Protein AF-A0A9W5TB67-F1 (afdb_monomer_lite)

InterPro domains:
  IPR005631 Flavinator of succinate dehydrogenase [PF03937] (16-87)
  IPR036714 Flavinator of succinate dehydrogenase superfamily [G3DSA:1.10.150.250] (10-95)
  IPR036714 Flavinator of succinate dehydrogenase superfamily [SSF109910] (11-83)

Foldseek 3Di:
DDDPPPVVVVVVVLVVVLLVLLCPLVDPLSNLLVVLLCVVCDPVCDPLLSVLSVQLSVDRSVLSCCCAVVVDDDDPSCPVRPNSVVSSVCSVVVSSVDD

Secondary structure (DSSP, 8-state):
---SHHHHHHHHHHHHHHHHHHT-SS-HHHHHHHHHHHHHHTT---HHHHHHHHHHHTS-HHHHHHHHTS--PPPGGGTT-HHHHHHHHHHHTTGGG--

Radius of gyration: 14.16 Å; chains: 1; bounding box: 32×28×47 Å

Sequence (99 aa):
MFSGGIKDDTLHSSQRRLIMRVKNTGMKELDVLFAGFMASIGEHMDARMLGQFHTMLDLDTPTLYRTFIVQQQLPEQLLDNLVAAKVLEYARSGSLAGV

Structure (mmCIF, N/CA/C/O backbone):
data_AF-A0A9W5TB67-F1
#
_entry.id   AF-A0A9W5TB67-F1
#
loop_
_atom_site.group_PDB
_atom_site.id
_atom_site.type_symbol
_atom_site.label_atom_id
_atom_site.label_alt_id
_atom_site.label_comp_id
_atom_site.label_asym_id
_atom_site.label_entity_id
_atom_site.label_seq_id
_atom_site.pdbx_PDB_ins_code
_atom_site.Cartn_x
_atom_site.Cartn_y
_atom_site.Cartn_z
_atom_site.occupancy
_atom_site.B_iso_or_equiv
_atom_site.auth_seq_id
_atom_site.auth_comp_id
_atom_site.auth_asym_id
_atom_site.auth_atom_id
_atom_site.pdbx_PDB_model_num
ATOM 1 N N . MET A 1 1 ? 18.837 -0.340 -34.719 1.00 43.66 1 MET A N 1
ATOM 2 C CA . MET A 1 1 ? 18.987 -0.502 -33.259 1.00 43.66 1 MET A CA 1
ATOM 3 C C . MET A 1 1 ? 18.025 0.449 -32.557 1.00 43.66 1 MET A C 1
ATOM 5 O O . MET A 1 1 ? 18.424 1.557 -32.261 1.00 43.66 1 MET A O 1
ATOM 9 N N . PHE A 1 2 ? 16.764 0.062 -32.342 1.00 51.12 2 PHE A N 1
ATOM 10 C CA . PHE A 1 2 ? 15.827 0.797 -31.477 1.00 51.12 2 PHE A CA 1
ATOM 11 C C . PHE A 1 2 ? 14.784 -0.199 -30.961 1.00 51.12 2 PHE A C 1
ATOM 13 O O . PHE A 1 2 ? 13.824 -0.514 -31.657 1.00 51.12 2 PHE A O 1
ATOM 20 N N . SER A 1 3 ? 14.998 -0.773 -29.777 1.00 44.06 3 SER A N 1
ATOM 21 C CA . SER A 1 3 ? 13.989 -1.642 -29.139 1.00 44.06 3 SER A CA 1
ATOM 22 C C . SER A 1 3 ? 13.924 -1.492 -27.613 1.00 44.06 3 SER A C 1
ATOM 24 O O . SER A 1 3 ? 13.345 -2.343 -26.949 1.00 44.06 3 SER A O 1
ATOM 26 N N . GLY A 1 4 ? 14.481 -0.409 -27.053 1.00 48.25 4 GLY A N 1
ATOM 27 C CA . GLY A 1 4 ? 14.422 -0.121 -25.611 1.00 48.25 4 GLY A CA 1
ATOM 28 C C . GLY A 1 4 ? 13.228 0.738 -25.168 1.00 48.25 4 GLY A C 1
ATOM 29 O O . GLY A 1 4 ? 12.653 0.476 -24.123 1.00 48.25 4 GLY A O 1
ATOM 30 N N . GLY A 1 5 ? 12.791 1.712 -25.978 1.00 45.81 5 GLY A N 1
ATOM 31 C CA . GLY A 1 5 ? 11.906 2.792 -25.498 1.00 45.81 5 GLY A CA 1
ATOM 32 C C . GLY A 1 5 ? 10.477 2.390 -25.107 1.00 45.81 5 GLY A C 1
ATOM 33 O O . GLY A 1 5 ? 9.935 2.911 -24.143 1.00 45.81 5 GLY A O 1
ATOM 34 N N . ILE A 1 6 ? 9.863 1.421 -25.798 1.00 52.72 6 ILE A N 1
ATOM 35 C CA . ILE A 1 6 ? 8.444 1.084 -25.564 1.00 52.72 6 ILE A CA 1
ATOM 36 C C . ILE A 1 6 ? 8.240 0.413 -24.194 1.00 52.72 6 ILE A C 1
ATOM 38 O O . ILE A 1 6 ? 7.228 0.652 -23.539 1.00 52.72 6 ILE A O 1
ATOM 42 N N . LYS A 1 7 ? 9.189 -0.416 -23.735 1.00 54.28 7 LYS A N 1
ATOM 43 C CA . LYS A 1 7 ? 9.068 -1.102 -22.437 1.00 54.28 7 LYS A CA 1
ATOM 44 C C . LYS A 1 7 ? 9.189 -0.120 -21.272 1.00 54.28 7 LYS A C 1
ATOM 46 O O . LYS A 1 7 ? 8.356 -0.168 -20.367 1.00 54.28 7 LYS A O 1
ATOM 51 N N . ASP A 1 8 ? 10.136 0.806 -21.344 1.00 56.03 8 ASP A N 1
ATOM 52 C CA . ASP A 1 8 ? 10.367 1.784 -20.280 1.00 56.03 8 ASP A CA 1
ATOM 53 C C . ASP A 1 8 ? 9.210 2.794 -20.187 1.00 56.03 8 ASP A C 1
ATOM 55 O O . ASP A 1 8 ? 8.685 3.034 -19.097 1.00 56.03 8 ASP A O 1
ATOM 59 N N . ASP A 1 9 ? 8.684 3.269 -21.322 1.00 60.44 9 ASP A N 1
ATOM 60 C CA . ASP A 1 9 ? 7.518 4.166 -21.350 1.00 60.44 9 ASP A CA 1
ATOM 61 C C . ASP A 1 9 ? 6.254 3.513 -20.766 1.00 60.44 9 ASP A C 1
ATOM 63 O O . ASP A 1 9 ? 5.462 4.159 -20.065 1.00 60.44 9 ASP A O 1
ATOM 67 N N . THR A 1 10 ? 6.053 2.211 -21.011 1.00 67.44 10 THR A N 1
ATOM 68 C CA . THR A 1 10 ? 4.914 1.471 -20.442 1.00 67.44 10 THR A CA 1
ATOM 69 C C . THR A 1 10 ? 5.041 1.253 -18.936 1.00 67.44 10 THR A C 1
ATOM 71 O O . THR A 1 10 ? 4.025 1.318 -18.230 1.00 67.44 10 THR A O 1
ATOM 74 N N . LEU A 1 11 ? 6.261 1.053 -18.429 1.00 67.69 11 LEU A N 1
ATOM 75 C CA . LEU A 1 11 ? 6.529 0.906 -17.001 1.00 67.69 11 LEU A CA 1
ATOM 76 C C . LEU A 1 11 ? 6.315 2.235 -16.270 1.00 67.69 11 LEU A C 1
ATOM 78 O O . LEU A 1 11 ? 5.520 2.284 -15.331 1.00 67.69 11 LEU A O 1
ATOM 82 N N . HIS A 1 12 ? 6.905 3.326 -16.764 1.00 69.38 12 HIS A N 1
ATOM 83 C CA . HIS A 1 12 ? 6.721 4.668 -16.203 1.00 69.38 12 HIS A CA 1
ATOM 84 C C . HIS A 1 12 ? 5.253 5.113 -16.224 1.00 69.38 12 HIS A C 1
ATOM 86 O O . HIS A 1 12 ? 4.733 5.649 -15.241 1.00 69.38 12 HIS A O 1
ATOM 92 N N . SER A 1 13 ? 4.535 4.834 -17.314 1.00 75.25 13 SER A N 1
ATOM 93 C CA . SER A 1 13 ? 3.102 5.135 -17.411 1.00 75.25 13 SER A CA 1
ATOM 94 C C . SER A 1 13 ? 2.267 4.335 -16.408 1.00 75.25 13 SER A C 1
ATOM 96 O O . SER A 1 13 ? 1.298 4.853 -15.849 1.00 75.25 13 SER A O 1
ATOM 98 N N . SER A 1 14 ? 2.628 3.074 -16.165 1.00 71.25 14 SER A N 1
ATOM 99 C CA . SER A 1 14 ? 1.926 2.207 -15.213 1.00 71.25 14 SER A CA 1
ATOM 100 C C . SER A 1 14 ? 2.221 2.605 -13.766 1.00 71.25 14 SER A C 1
ATOM 102 O O . SER A 1 14 ? 1.290 2.708 -12.972 1.00 71.25 14 SER A O 1
ATOM 104 N N . GLN A 1 15 ? 3.467 2.969 -13.449 1.00 74.00 15 GLN A N 1
ATOM 105 C CA . GLN A 1 15 ? 3.839 3.561 -12.159 1.00 74.00 15 GLN A CA 1
ATOM 106 C C . GLN A 1 15 ? 3.072 4.864 -11.898 1.00 74.00 15 GLN A C 1
ATOM 108 O O . GLN A 1 15 ? 2.513 5.052 -10.819 1.00 74.00 15 GLN A O 1
ATOM 113 N N . ARG A 1 16 ? 2.956 5.747 -12.899 1.00 75.56 16 ARG A N 1
ATOM 114 C CA . ARG A 1 16 ? 2.186 6.993 -12.768 1.00 75.56 16 ARG A CA 1
ATOM 115 C C . ARG A 1 16 ? 0.702 6.731 -12.496 1.00 75.56 16 ARG A C 1
ATOM 117 O O . ARG A 1 16 ? 0.114 7.402 -11.650 1.00 75.56 16 ARG A O 1
ATOM 124 N N . ARG A 1 17 ? 0.095 5.749 -13.174 1.00 78.56 17 ARG A N 1
ATOM 125 C CA . ARG A 1 17 ? -1.291 5.321 -12.901 1.00 78.56 17 ARG A CA 1
ATOM 126 C C . ARG A 1 17 ? -1.445 4.745 -11.496 1.00 78.56 17 ARG A C 1
ATOM 128 O O . ARG A 1 17 ? -2.426 5.066 -10.830 1.00 78.56 17 ARG A O 1
ATOM 135 N N . LEU A 1 18 ? -0.482 3.943 -11.040 1.00 78.44 18 LEU A N 1
ATOM 136 C CA . LEU A 1 18 ? -0.480 3.408 -9.682 1.00 78.44 18 LEU A CA 1
ATOM 137 C C . LEU A 1 18 ? -0.453 4.539 -8.649 1.00 78.44 18 LEU A C 1
ATOM 139 O O . LEU A 1 18 ? -1.322 4.579 -7.786 1.00 78.44 18 LEU A O 1
ATOM 143 N N . ILE A 1 19 ? 0.471 5.495 -8.785 1.00 77.50 19 ILE A N 1
ATOM 144 C CA . ILE A 1 19 ? 0.585 6.651 -7.880 1.00 77.50 19 ILE A CA 1
ATOM 145 C C . ILE A 1 19 ? -0.740 7.421 -7.804 1.00 77.50 19 ILE A C 1
ATOM 147 O O . ILE A 1 19 ? -1.160 7.829 -6.724 1.00 77.50 19 ILE A O 1
ATOM 151 N N . MET A 1 20 ? -1.424 7.607 -8.937 1.00 75.00 20 MET A N 1
ATOM 152 C CA . MET A 1 20 ? -2.728 8.277 -8.963 1.00 75.00 20 MET A CA 1
ATOM 153 C C . MET A 1 20 ? -3.820 7.474 -8.249 1.00 75.00 20 MET A C 1
ATOM 155 O O . MET A 1 20 ? -4.652 8.068 -7.571 1.00 75.00 20 MET A O 1
ATOM 159 N N . ARG A 1 21 ? -3.831 6.144 -8.381 1.00 77.00 21 ARG A N 1
ATOM 160 C CA . ARG A 1 21 ? -4.829 5.275 -7.736 1.00 77.00 21 ARG A CA 1
ATOM 161 C C . ARG A 1 21 ? -4.602 5.173 -6.227 1.00 77.00 21 ARG A C 1
ATOM 163 O O . ARG A 1 21 ? -5.554 5.224 -5.460 1.00 77.00 21 ARG A O 1
ATOM 170 N N . VAL A 1 22 ? -3.337 5.113 -5.819 1.00 77.75 22 VAL A N 1
ATOM 171 C CA . VAL A 1 22 ? -2.898 5.087 -4.418 1.00 77.75 22 VAL A CA 1
ATOM 172 C C . VAL A 1 22 ? -3.293 6.355 -3.654 1.00 77.75 22 VAL A C 1
ATOM 174 O O . VAL A 1 22 ? -3.574 6.277 -2.469 1.00 77.75 22 VAL A O 1
ATOM 177 N N . LYS A 1 23 ? -3.339 7.512 -4.322 1.00 70.56 23 LYS A N 1
ATOM 178 C CA . LYS A 1 23 ? -3.724 8.797 -3.712 1.00 70.56 23 LYS A CA 1
ATOM 179 C C . LYS A 1 23 ? -5.235 9.058 -3.679 1.00 70.56 23 LYS A C 1
ATOM 181 O O . LYS A 1 23 ? -5.639 10.134 -3.257 1.00 70.56 23 LYS A O 1
ATOM 186 N N . ASN A 1 24 ? -6.044 8.142 -4.212 1.00 76.81 24 ASN A N 1
ATOM 187 C CA . ASN A 1 24 ? -7.480 8.335 -4.410 1.00 76.81 24 ASN A CA 1
ATOM 188 C C . ASN A 1 24 ? -8.276 7.090 -3.989 1.00 76.81 24 ASN A C 1
ATOM 190 O O . ASN A 1 24 ? -9.235 6.707 -4.657 1.00 76.81 24 ASN A O 1
ATOM 194 N N . THR A 1 25 ? -7.890 6.436 -2.890 1.00 80.00 25 THR A N 1
ATOM 195 C CA . THR A 1 25 ? -8.626 5.264 -2.375 1.00 80.00 25 THR A CA 1
ATOM 196 C C . THR A 1 25 ? -9.975 5.643 -1.752 1.00 80.00 25 THR A C 1
ATOM 198 O O . THR A 1 25 ? -10.827 4.780 -1.529 1.00 80.00 25 THR A O 1
ATOM 201 N N . GLY A 1 26 ? -10.171 6.938 -1.476 1.00 83.38 26 GLY A N 1
ATOM 202 C CA . GLY A 1 26 ? -11.336 7.485 -0.782 1.00 83.38 26 GLY A CA 1
ATOM 203 C C . GLY A 1 26 ? -11.202 7.468 0.744 1.00 83.38 26 GLY A C 1
ATOM 204 O O . GLY A 1 26 ? -12.111 7.936 1.425 1.00 83.38 26 GLY A O 1
ATOM 205 N N . MET A 1 27 ? -10.085 6.963 1.284 1.00 88.12 27 MET A N 1
ATOM 206 C CA . MET A 1 27 ? -9.770 6.975 2.715 1.00 88.12 27 MET A CA 1
ATOM 207 C C . MET A 1 27 ? -8.357 7.504 2.953 1.00 88.12 27 MET A C 1
ATOM 209 O O . MET A 1 27 ? -7.370 6.924 2.499 1.00 88.12 27 MET A O 1
ATOM 213 N N . LYS A 1 28 ? -8.259 8.583 3.733 1.00 89.31 28 LYS A N 1
ATOM 214 C CA . LYS A 1 28 ? -7.004 9.310 3.951 1.00 89.31 28 LYS A CA 1
ATOM 215 C C . LYS A 1 28 ? -5.934 8.440 4.611 1.00 89.31 28 LYS A C 1
ATOM 217 O O . LYS A 1 28 ? -4.759 8.565 4.287 1.00 89.31 28 LYS A O 1
ATOM 222 N N . GLU A 1 29 ? -6.328 7.559 5.521 1.00 90.62 29 GLU A N 1
ATOM 223 C CA . GLU A 1 29 ? -5.433 6.645 6.230 1.00 90.62 29 GLU A CA 1
ATOM 224 C C . GLU A 1 29 ? -4.737 5.679 5.264 1.00 90.62 29 GLU A C 1
ATOM 226 O O . GLU A 1 29 ? -3.532 5.452 5.373 1.00 90.62 29 GLU A O 1
ATOM 231 N N . LEU A 1 30 ? -5.479 5.153 4.285 1.00 91.62 30 LEU A N 1
ATOM 232 C CA . LEU A 1 30 ? -4.929 4.290 3.241 1.00 91.62 30 LEU A CA 1
ATOM 233 C C . LEU A 1 30 ? -4.033 5.078 2.288 1.00 91.62 30 LEU A C 1
ATOM 235 O O . LEU A 1 30 ? -2.935 4.621 1.971 1.00 91.62 30 LEU A O 1
ATOM 239 N N . ASP A 1 31 ? -4.466 6.274 1.882 1.00 90.25 31 ASP A N 1
ATOM 240 C CA . ASP A 1 31 ? -3.679 7.136 0.999 1.00 90.25 31 ASP A CA 1
ATOM 241 C C . ASP A 1 31 ? -2.316 7.482 1.634 1.00 90.25 31 ASP A C 1
ATOM 243 O O . ASP A 1 31 ? -1.280 7.397 0.970 1.00 90.25 31 ASP A O 1
ATOM 247 N N . VAL A 1 32 ? -2.293 7.815 2.934 1.00 89.81 32 VAL A N 1
ATOM 248 C CA . VAL A 1 32 ? -1.062 8.094 3.697 1.00 89.81 32 VAL A CA 1
ATOM 249 C C . VAL A 1 32 ? -0.189 6.847 3.813 1.00 89.81 32 VAL A C 1
ATOM 251 O O . VAL A 1 32 ? 1.009 6.923 3.537 1.00 89.81 32 VAL A O 1
ATOM 254 N N . LEU A 1 33 ? -0.770 5.699 4.179 1.00 91.44 33 LEU A N 1
ATOM 255 C CA . LEU A 1 33 ? -0.026 4.448 4.325 1.00 91.44 33 LEU A CA 1
ATOM 256 C C . LEU A 1 33 ? 0.688 4.068 3.027 1.00 91.44 33 LEU A C 1
ATOM 258 O O . LEU A 1 33 ? 1.888 3.795 3.018 1.00 91.44 33 LEU A O 1
ATOM 262 N N . PHE A 1 34 ? -0.058 4.027 1.928 1.00 90.81 34 PHE A N 1
ATOM 263 C CA . PHE A 1 34 ? 0.476 3.597 0.649 1.00 90.81 34 PHE A CA 1
ATOM 264 C C . PHE A 1 34 ? 1.483 4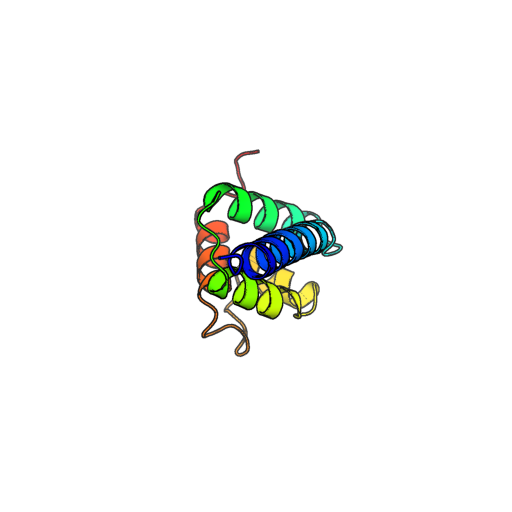.608 0.096 1.00 90.81 34 PHE A C 1
ATOM 266 O O . PHE A 1 34 ? 2.510 4.194 -0.437 1.00 90.81 34 PHE A O 1
ATOM 273 N N . ALA A 1 35 ? 1.253 5.915 0.266 1.00 87.75 35 ALA A N 1
ATOM 274 C CA . ALA A 1 35 ? 2.239 6.929 -0.100 1.00 87.75 35 ALA A CA 1
ATOM 275 C C . ALA A 1 35 ? 3.546 6.775 0.699 1.00 87.75 35 ALA A C 1
ATOM 277 O O . ALA A 1 35 ? 4.624 6.825 0.106 1.00 87.75 35 ALA A O 1
ATOM 278 N N . GLY A 1 36 ? 3.454 6.533 2.011 1.00 89.19 36 GLY A N 1
ATOM 279 C CA . GLY A 1 36 ? 4.609 6.288 2.879 1.00 89.19 36 GLY A CA 1
ATOM 280 C C . GLY A 1 36 ? 5.384 5.032 2.481 1.00 89.19 36 GLY A C 1
ATOM 281 O O . GLY A 1 36 ? 6.603 5.080 2.316 1.00 89.19 36 GLY A O 1
ATOM 282 N N . PHE A 1 37 ? 4.679 3.930 2.218 1.00 90.19 37 PHE A N 1
ATOM 283 C CA . PHE A 1 37 ? 5.301 2.696 1.738 1.00 90.19 37 PHE A CA 1
ATOM 284 C C . PHE A 1 37 ? 5.974 2.872 0.369 1.00 90.19 37 PHE A C 1
ATOM 286 O O . PHE A 1 37 ? 7.093 2.411 0.153 1.00 90.19 37 PHE A O 1
ATOM 293 N N . MET A 1 38 ? 5.324 3.563 -0.573 1.00 86.62 38 MET A N 1
ATOM 294 C CA . MET A 1 38 ? 5.926 3.849 -1.879 1.00 86.62 38 MET A CA 1
ATOM 295 C C . MET A 1 38 ? 7.192 4.702 -1.739 1.00 86.62 38 MET A C 1
ATOM 297 O O . MET A 1 38 ? 8.184 4.442 -2.418 1.00 86.62 38 MET A O 1
ATOM 301 N N . ALA A 1 39 ? 7.191 5.682 -0.832 1.00 85.81 39 ALA A N 1
ATOM 302 C CA . ALA A 1 39 ? 8.379 6.471 -0.530 1.00 85.81 39 ALA A CA 1
ATOM 303 C C . ALA A 1 39 ? 9.496 5.621 0.103 1.00 85.81 39 ALA A C 1
ATOM 305 O O . ALA A 1 39 ? 10.666 5.843 -0.204 1.00 85.81 39 ALA A O 1
ATOM 306 N N . SER A 1 40 ? 9.157 4.620 0.927 1.00 86.06 40 SER A N 1
ATOM 307 C CA . SER A 1 40 ? 10.151 3.765 1.589 1.00 86.06 40 SER A C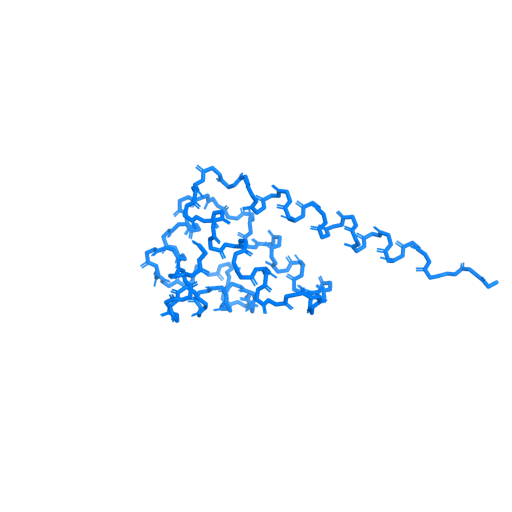A 1
ATOM 308 C C . SER A 1 40 ? 10.832 2.764 0.651 1.00 86.06 40 SER A C 1
ATOM 310 O O . SER A 1 40 ? 11.955 2.351 0.922 1.00 86.06 40 SER A O 1
ATOM 312 N N . ILE A 1 41 ? 10.175 2.353 -0.440 1.00 83.44 41 ILE A N 1
ATOM 313 C CA . ILE A 1 41 ? 10.786 1.482 -1.463 1.00 83.44 41 ILE A CA 1
ATOM 314 C C . ILE A 1 41 ? 11.537 2.279 -2.546 1.00 83.44 41 ILE A C 1
ATOM 316 O O . ILE A 1 41 ? 12.431 1.737 -3.201 1.00 83.44 41 ILE A O 1
ATOM 320 N N . GLY A 1 42 ? 11.226 3.570 -2.707 1.00 72.81 42 GLY A N 1
ATOM 321 C CA . GLY A 1 42 ? 11.893 4.462 -3.656 1.00 72.81 42 GLY A CA 1
ATOM 322 C C . GLY A 1 42 ? 11.823 3.949 -5.099 1.00 72.81 42 GLY A C 1
ATOM 323 O O . GLY A 1 42 ? 10.772 3.517 -5.572 1.00 72.81 42 GLY A O 1
ATOM 324 N N . GLU A 1 43 ? 12.956 3.971 -5.803 1.00 70.00 43 GLU A N 1
ATOM 325 C CA . GLU A 1 43 ? 13.070 3.524 -7.202 1.00 70.00 43 GLU A CA 1
ATOM 326 C C . GLU A 1 43 ? 13.079 1.992 -7.375 1.00 70.00 43 GLU A C 1
ATOM 328 O O . GLU A 1 43 ? 13.027 1.501 -8.499 1.00 70.00 43 GLU A O 1
ATOM 333 N N . HIS A 1 44 ? 13.081 1.208 -6.289 1.00 77.06 44 HIS A N 1
ATOM 334 C CA . HIS A 1 44 ? 13.178 -0.261 -6.343 1.00 77.06 44 HIS A CA 1
ATOM 335 C C . HIS A 1 44 ? 11.874 -0.966 -6.758 1.00 77.06 44 HIS A C 1
ATOM 337 O O . HIS A 1 44 ? 11.735 -2.177 -6.592 1.00 77.06 44 HIS A O 1
ATOM 343 N N . MET A 1 45 ? 10.893 -0.228 -7.274 1.00 78.75 45 MET A N 1
ATOM 344 C CA . MET A 1 45 ? 9.613 -0.781 -7.695 1.00 78.75 45 MET A CA 1
ATOM 345 C C . MET A 1 45 ? 9.707 -1.362 -9.107 1.00 78.75 45 MET A C 1
ATOM 347 O O . MET A 1 45 ? 9.563 -0.653 -10.108 1.00 78.75 45 MET A O 1
ATOM 351 N N . ASP A 1 46 ? 9.918 -2.675 -9.174 1.00 83.50 46 ASP A N 1
ATOM 352 C CA . ASP A 1 46 ? 9.940 -3.421 -10.428 1.00 83.50 46 ASP A CA 1
ATOM 353 C C . ASP A 1 46 ? 8.527 -3.690 -10.996 1.00 83.50 46 ASP A C 1
ATOM 355 O O . ASP A 1 46 ? 7.492 -3.446 -10.365 1.00 83.50 46 ASP A O 1
ATOM 359 N N . ALA A 1 47 ? 8.473 -4.213 -12.225 1.00 82.25 47 ALA A N 1
ATOM 360 C CA . ALA A 1 47 ? 7.217 -4.518 -12.910 1.00 82.25 47 ALA A CA 1
ATOM 361 C C . ALA A 1 47 ? 6.361 -5.576 -12.182 1.00 82.25 47 ALA A C 1
ATOM 363 O O . ALA A 1 47 ? 5.133 -5.565 -12.300 1.00 82.25 47 ALA A O 1
ATOM 364 N N . ARG A 1 48 ? 6.985 -6.483 -11.420 1.00 86.00 48 ARG A N 1
ATOM 365 C CA . ARG A 1 48 ? 6.285 -7.531 -10.670 1.00 86.00 48 ARG A CA 1
ATOM 366 C C . ARG A 1 48 ? 5.608 -6.942 -9.436 1.00 86.00 48 ARG A C 1
ATOM 368 O O . ARG A 1 48 ? 4.431 -7.217 -9.208 1.00 86.00 48 ARG A O 1
ATOM 375 N N . MET A 1 49 ? 6.319 -6.104 -8.685 1.00 86.88 49 MET A N 1
ATOM 376 C CA . MET A 1 49 ? 5.783 -5.353 -7.551 1.00 86.88 49 MET A CA 1
ATOM 377 C C . MET A 1 49 ? 4.646 -4.440 -7.999 1.00 86.88 49 MET A C 1
ATOM 379 O O . MET A 1 49 ? 3.606 -4.401 -7.353 1.00 86.88 49 MET A O 1
ATOM 383 N N . LEU A 1 50 ? 4.800 -3.768 -9.140 1.00 85.69 50 LEU A N 1
ATOM 384 C CA . LEU A 1 50 ? 3.754 -2.931 -9.722 1.00 85.69 50 LEU A CA 1
ATOM 385 C C . LEU A 1 50 ? 2.473 -3.724 -10.024 1.00 85.69 50 LEU A C 1
ATOM 387 O O . LEU A 1 50 ? 1.380 -3.290 -9.661 1.00 85.69 50 LEU A O 1
ATOM 391 N N . GLY A 1 51 ? 2.600 -4.905 -10.637 1.00 87.50 51 GLY A N 1
ATOM 392 C CA . GLY A 1 51 ? 1.463 -5.796 -10.885 1.00 87.50 51 GLY A CA 1
ATOM 393 C C . GLY A 1 51 ? 0.776 -6.240 -9.591 1.00 87.50 51 GLY A C 1
ATOM 394 O O . GLY A 1 51 ? -0.444 -6.159 -9.477 1.00 87.50 51 GLY A O 1
ATOM 395 N N . GLN A 1 52 ? 1.559 -6.622 -8.582 1.00 90.81 52 GLN A N 1
ATOM 396 C CA . GLN A 1 52 ? 1.041 -6.999 -7.265 1.00 90.81 52 GLN A CA 1
ATOM 397 C C . GLN A 1 52 ? 0.336 -5.837 -6.552 1.00 90.81 52 GLN A C 1
ATOM 399 O O . GLN A 1 52 ? -0.708 -6.034 -5.929 1.00 90.81 52 GLN A O 1
ATOM 404 N N . PHE A 1 53 ? 0.852 -4.618 -6.685 1.00 90.19 53 PHE A N 1
ATOM 405 C CA . PHE A 1 53 ? 0.207 -3.412 -6.174 1.00 90.19 53 PHE A CA 1
ATOM 406 C C . PHE A 1 53 ? -1.152 -3.172 -6.834 1.00 90.19 53 PHE A C 1
ATOM 408 O O . PHE A 1 53 ? -2.121 -2.847 -6.152 1.00 90.19 53 PHE A O 1
ATOM 415 N N . HIS A 1 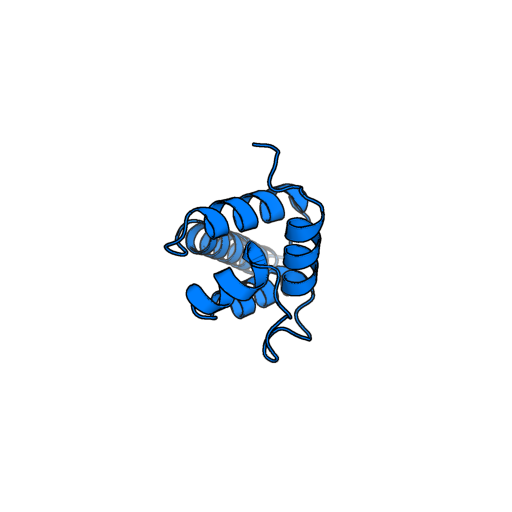54 ? -1.243 -3.365 -8.152 1.00 87.88 54 HIS A N 1
ATOM 416 C CA . HIS A 1 54 ? -2.510 -3.260 -8.869 1.00 87.88 54 HIS A CA 1
ATOM 417 C C . HIS A 1 54 ? -3.527 -4.292 -8.381 1.00 87.88 54 HIS A C 1
ATOM 419 O O . HIS A 1 54 ? -4.634 -3.899 -8.031 1.00 87.88 54 HIS A O 1
ATOM 425 N N . THR A 1 55 ? -3.130 -5.563 -8.255 1.00 90.00 55 THR A N 1
ATOM 426 C CA . THR A 1 55 ? -3.996 -6.623 -7.712 1.00 90.00 55 THR A CA 1
ATOM 427 C C . THR A 1 55 ? -4.488 -6.300 -6.303 1.00 90.00 55 THR A C 1
ATOM 429 O O . THR A 1 55 ? -5.649 -6.535 -5.987 1.00 90.00 55 THR A O 1
ATOM 432 N N . MET A 1 56 ? -3.629 -5.731 -5.454 1.00 92.50 56 MET A N 1
ATOM 433 C CA . MET A 1 56 ? -4.028 -5.282 -4.121 1.00 92.50 56 MET A CA 1
ATOM 434 C C . MET A 1 56 ? -5.101 -4.190 -4.199 1.00 92.50 56 MET A C 1
ATOM 436 O O . MET A 1 56 ? -6.129 -4.304 -3.545 1.00 92.50 56 MET A O 1
ATOM 440 N N . LEU A 1 57 ? -4.902 -3.166 -5.031 1.00 89.81 57 LEU A N 1
ATOM 441 C CA . LEU A 1 57 ? -5.834 -2.039 -5.181 1.00 89.81 57 LEU A CA 1
ATOM 442 C C . LEU A 1 57 ? -7.134 -2.376 -5.926 1.00 89.81 57 LEU A C 1
ATOM 444 O O . LEU A 1 57 ? -7.999 -1.505 -6.049 1.00 89.81 57 LEU A O 1
ATOM 448 N N . ASP A 1 58 ? -7.268 -3.588 -6.461 1.00 90.44 58 ASP A N 1
ATOM 449 C CA . ASP A 1 58 ? -8.521 -4.084 -7.034 1.00 90.44 58 ASP A CA 1
ATOM 450 C C . ASP A 1 58 ? -9.503 -4.584 -5.957 1.00 90.44 58 ASP A C 1
ATOM 452 O O . ASP A 1 58 ? -10.678 -4.788 -6.261 1.00 90.44 58 ASP A O 1
ATOM 456 N N . LEU A 1 59 ? -9.065 -4.726 -4.699 1.00 90.25 59 LEU A N 1
ATOM 457 C CA . LEU A 1 59 ? -9.968 -4.947 -3.567 1.00 90.25 59 LEU A CA 1
ATOM 458 C C . LEU A 1 59 ? -10.762 -3.683 -3.213 1.00 90.25 59 LEU A C 1
ATOM 460 O O . LEU A 1 59 ? -10.336 -2.555 -3.466 1.00 90.25 59 LEU A O 1
ATOM 464 N N . ASP A 1 60 ? -11.910 -3.874 -2.565 1.00 91.12 60 ASP A N 1
ATOM 465 C CA . ASP A 1 60 ? -12.724 -2.772 -2.065 1.00 91.12 60 ASP A CA 1
ATOM 466 C C . ASP A 1 60 ? -12.031 -2.024 -0.914 1.00 91.12 60 ASP A C 1
ATOM 468 O O . ASP A 1 60 ? -11.351 -2.616 -0.068 1.00 91.12 60 ASP A O 1
ATOM 472 N N . THR A 1 61 ? -12.242 -0.706 -0.851 1.00 90.56 61 THR A N 1
ATOM 473 C CA . THR A 1 61 ? -11.640 0.165 0.169 1.00 90.56 61 THR A CA 1
ATOM 474 C C . THR A 1 61 ? -11.893 -0.317 1.611 1.00 90.56 61 THR A C 1
ATOM 476 O O . THR A 1 61 ? -10.937 -0.333 2.388 1.00 90.56 61 THR A O 1
ATOM 479 N N . PRO A 1 62 ? -13.104 -0.771 2.009 1.00 92.50 62 PRO A N 1
ATOM 480 C CA . PRO A 1 62 ? -13.321 -1.341 3.343 1.00 92.50 62 PRO A CA 1
ATOM 481 C C . PRO A 1 62 ? -12.442 -2.557 3.661 1.00 92.50 62 PRO A C 1
ATOM 483 O O . PRO A 1 62 ? -11.959 -2.683 4.789 1.00 92.50 62 PRO A O 1
ATOM 486 N N . THR A 1 63 ? -12.223 -3.452 2.697 1.00 92.75 63 THR A N 1
ATOM 487 C CA . THR A 1 63 ? -11.314 -4.594 2.867 1.00 92.75 63 THR A CA 1
ATOM 488 C C . THR A 1 63 ? -9.873 -4.130 3.028 1.00 92.75 63 THR A C 1
ATOM 490 O O . THR A 1 63 ? -9.225 -4.532 3.993 1.00 92.75 63 THR A O 1
ATOM 493 N N . LEU A 1 64 ? -9.402 -3.213 2.178 1.00 92.81 64 LEU A N 1
ATOM 494 C CA . LEU A 1 64 ? -8.069 -2.612 2.314 1.00 92.81 64 LEU A CA 1
ATOM 495 C C . LEU A 1 64 ? -7.873 -1.971 3.694 1.00 92.81 64 LEU A C 1
ATOM 497 O O . LEU A 1 64 ? -6.849 -2.187 4.341 1.00 92.81 64 LEU A O 1
ATOM 501 N N . TYR A 1 65 ? -8.874 -1.236 4.178 1.00 92.56 65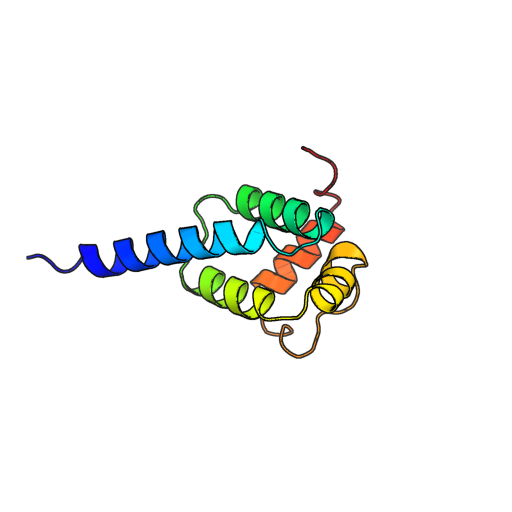 TYR A N 1
ATOM 502 C CA . TYR A 1 65 ? -8.835 -0.592 5.487 1.00 92.56 65 TYR A CA 1
ATOM 503 C C . TYR A 1 65 ? -8.727 -1.612 6.626 1.00 92.56 65 TYR A C 1
ATOM 505 O O . TYR A 1 65 ? -7.860 -1.491 7.493 1.00 92.56 65 TYR A O 1
ATOM 513 N N . ARG A 1 66 ? -9.570 -2.654 6.619 1.00 94.50 66 ARG A N 1
ATOM 514 C CA . ARG A 1 66 ? -9.513 -3.725 7.628 1.00 94.50 66 ARG A CA 1
ATOM 515 C C . ARG A 1 66 ? -8.161 -4.435 7.624 1.00 94.50 66 ARG A C 1
ATOM 517 O O . ARG A 1 66 ? -7.598 -4.692 8.686 1.00 94.50 66 ARG A O 1
ATOM 524 N N . THR A 1 67 ? -7.628 -4.728 6.445 1.00 94.31 67 THR A N 1
ATOM 525 C CA . THR A 1 67 ? -6.358 -5.438 6.315 1.00 94.31 67 THR A CA 1
ATOM 526 C C . THR A 1 67 ? -5.184 -4.584 6.776 1.00 94.31 67 THR A C 1
ATOM 528 O O . THR A 1 67 ? -4.388 -5.053 7.580 1.00 94.31 67 THR A O 1
ATOM 531 N N . PHE A 1 68 ? -5.070 -3.335 6.321 1.00 94.44 68 PHE A N 1
ATOM 532 C CA . PHE A 1 68 ? -3.841 -2.561 6.511 1.00 94.44 68 PHE A CA 1
ATOM 533 C C . PHE A 1 68 ? -3.888 -1.549 7.656 1.00 94.44 68 PHE A C 1
ATOM 535 O O . PHE A 1 68 ? -2.874 -1.347 8.318 1.00 94.44 68 PHE A O 1
ATOM 542 N N . ILE A 1 69 ? -5.047 -0.941 7.925 1.00 93.00 69 ILE A N 1
ATOM 543 C CA . ILE A 1 69 ? -5.196 0.050 9.003 1.00 93.00 69 ILE A CA 1
ATOM 544 C C . ILE A 1 69 ? -5.577 -0.634 10.314 1.00 93.00 69 ILE A C 1
ATOM 546 O O . ILE A 1 69 ? -4.951 -0.391 11.341 1.00 93.00 69 ILE A O 1
ATOM 550 N N . VAL A 1 70 ? -6.552 -1.548 10.277 1.00 93.44 70 VAL A N 1
ATOM 551 C CA . VAL A 1 70 ? -6.925 -2.377 11.444 1.00 93.44 70 VAL A CA 1
ATOM 552 C C . VAL A 1 70 ? -5.967 -3.568 11.623 1.00 93.44 70 VAL A C 1
ATOM 554 O O . VAL A 1 70 ? -6.017 -4.260 12.636 1.00 93.44 70 VAL A O 1
ATOM 557 N N . GLN A 1 71 ? -5.053 -3.783 10.668 1.00 89.94 71 GLN A N 1
ATOM 558 C CA . GLN A 1 71 ? -3.981 -4.788 10.718 1.00 89.94 71 GLN A CA 1
ATOM 559 C C . GLN A 1 71 ? -4.477 -6.241 10.834 1.00 89.94 71 GLN A C 1
ATOM 561 O O . GLN A 1 71 ? -3.793 -7.098 11.411 1.00 89.94 71 GLN A O 1
ATOM 566 N N . GLN A 1 72 ? -5.655 -6.529 10.268 1.00 91.12 72 GLN A N 1
ATOM 567 C CA . GLN A 1 72 ? -6.206 -7.883 10.202 1.00 91.12 72 GLN A CA 1
ATOM 568 C C . GLN A 1 72 ? -5.391 -8.796 9.270 1.00 91.12 72 GLN A C 1
ATOM 570 O O . GLN A 1 72 ? -4.407 -8.395 8.645 1.00 91.12 72 GLN A O 1
ATOM 575 N N . GLN A 1 73 ? -5.783 -10.067 9.205 1.00 90.88 73 GLN A N 1
ATOM 576 C CA . GLN A 1 73 ? -5.157 -11.039 8.316 1.00 90.88 73 GLN A CA 1
ATOM 577 C C . GLN A 1 73 ? -5.274 -10.606 6.845 1.00 90.88 73 GLN A C 1
ATOM 579 O O . GLN A 1 73 ? -6.258 -9.978 6.441 1.00 90.88 73 GLN A O 1
ATOM 584 N N . LEU A 1 74 ? -4.265 -10.961 6.043 1.00 92.00 74 LEU A N 1
ATOM 585 C CA . LEU A 1 74 ? -4.348 -10.820 4.593 1.00 92.00 74 LEU A CA 1
ATOM 586 C C . LEU A 1 74 ? -5.514 -11.666 4.062 1.00 92.00 74 LEU A C 1
ATOM 588 O O . LEU A 1 74 ? -5.629 -12.836 4.436 1.00 92.00 74 LEU A O 1
ATOM 592 N N . PRO A 1 75 ? -6.362 -11.102 3.193 1.00 91.62 75 PRO A N 1
ATOM 593 C CA . PRO A 1 75 ? -7.426 -11.861 2.562 1.00 91.62 75 PRO A CA 1
ATOM 594 C C . PRO A 1 75 ? -6.827 -12.897 1.601 1.00 91.62 75 PRO A C 1
ATOM 596 O O . PRO A 1 75 ? -5.706 -12.725 1.115 1.00 91.62 75 PRO A O 1
ATOM 599 N N . GLU A 1 76 ? -7.571 -13.967 1.313 1.00 91.19 76 GLU A N 1
ATOM 600 C CA . GLU A 1 76 ? -7.088 -15.104 0.510 1.00 91.19 76 GLU A CA 1
ATOM 601 C C . GLU A 1 76 ? -6.512 -14.674 -0.847 1.00 91.19 76 GLU A C 1
ATOM 603 O O . GLU A 1 76 ? -5.485 -15.188 -1.282 1.00 91.19 76 GLU A O 1
ATOM 608 N N . GLN A 1 77 ? -7.109 -13.652 -1.466 1.00 90.00 77 GLN A N 1
ATOM 609 C CA . GLN A 1 77 ? -6.683 -13.087 -2.749 1.00 90.00 77 GLN A CA 1
ATOM 610 C C . GLN A 1 77 ? -5.279 -12.457 -2.705 1.00 90.00 77 GLN A C 1
ATOM 612 O O . GLN A 1 77 ? -4.679 -12.225 -3.754 1.00 90.00 77 GLN A O 1
ATOM 617 N N . LEU A 1 78 ? -4.758 -12.149 -1.513 1.00 92.88 78 LEU A N 1
ATOM 618 C CA . LEU A 1 78 ? -3.469 -11.488 -1.306 1.00 92.88 78 LEU A CA 1
ATOM 619 C C . LEU A 1 78 ? -2.440 -12.351 -0.571 1.00 92.88 78 LEU A C 1
ATOM 621 O O . LEU A 1 78 ? -1.356 -11.849 -0.280 1.00 92.88 78 LEU A O 1
ATOM 625 N N . LEU A 1 79 ? -2.724 -13.626 -0.290 1.00 91.38 79 LEU A N 1
ATOM 626 C CA . LEU A 1 79 ? -1.777 -14.492 0.427 1.00 91.38 79 LEU A CA 1
ATOM 627 C C . LEU A 1 79 ? -0.438 -14.644 -0.315 1.00 91.38 79 LEU A C 1
ATOM 629 O O . LEU A 1 79 ? 0.614 -14.594 0.316 1.00 91.38 79 LEU A O 1
ATOM 633 N N . ASP A 1 80 ? -0.469 -14.711 -1.648 1.00 91.38 80 ASP A N 1
ATOM 634 C CA . ASP A 1 80 ? 0.733 -14.782 -2.496 1.00 91.38 80 ASP A CA 1
ATOM 635 C C . ASP A 1 80 ? 1.255 -13.397 -2.937 1.00 91.38 80 ASP A C 1
ATOM 637 O O . ASP A 1 80 ? 2.178 -13.270 -3.754 1.00 91.38 80 ASP A O 1
ATOM 641 N N . ASN A 1 81 ? 0.659 -12.320 -2.418 1.00 93.12 81 ASN A N 1
ATOM 642 C CA . ASN A 1 81 ? 1.004 -10.954 -2.779 1.00 93.12 81 ASN A CA 1
ATOM 643 C C . ASN A 1 81 ? 2.085 -10.402 -1.836 1.00 93.12 81 ASN A C 1
ATOM 645 O O . ASN A 1 81 ? 1.808 -9.868 -0.761 1.00 93.12 81 ASN A O 1
ATOM 649 N N . LEU A 1 82 ? 3.343 -10.501 -2.274 1.00 91.12 82 LEU A N 1
ATOM 650 C CA . LEU A 1 82 ? 4.504 -10.033 -1.508 1.00 91.12 82 LEU A CA 1
ATOM 651 C C . LEU A 1 82 ? 4.446 -8.531 -1.191 1.00 91.12 82 LEU A C 1
ATOM 653 O O . LEU A 1 82 ? 4.918 -8.118 -0.133 1.00 91.12 82 LEU A O 1
ATOM 657 N N . VAL A 1 83 ? 3.864 -7.713 -2.073 1.00 92.38 83 VAL A N 1
ATOM 658 C CA . VAL A 1 83 ? 3.649 -6.283 -1.809 1.00 92.38 83 VAL A CA 1
ATOM 659 C C . VAL A 1 83 ? 2.654 -6.089 -0.671 1.00 92.38 83 VAL A C 1
ATOM 661 O O . VAL A 1 83 ? 2.951 -5.338 0.250 1.00 92.38 83 VAL A O 1
ATOM 664 N N . ALA A 1 84 ? 1.522 -6.793 -0.679 1.00 93.31 84 ALA A N 1
ATOM 665 C CA . ALA A 1 84 ? 0.539 -6.710 0.398 1.00 93.31 84 ALA A CA 1
ATOM 666 C C . ALA A 1 84 ? 1.147 -7.123 1.749 1.00 93.31 84 ALA A C 1
ATOM 668 O O . ALA A 1 84 ? 0.958 -6.433 2.749 1.00 93.31 84 ALA A O 1
ATOM 669 N N . ALA A 1 85 ? 1.950 -8.192 1.773 1.00 93.88 85 ALA A N 1
ATOM 670 C CA . ALA A 1 85 ? 2.677 -8.599 2.974 1.00 93.88 85 ALA A CA 1
ATOM 671 C C . ALA A 1 85 ? 3.636 -7.503 3.475 1.00 93.88 85 ALA A C 1
ATOM 673 O O . ALA A 1 85 ? 3.623 -7.174 4.660 1.00 93.88 85 ALA A O 1
ATOM 674 N N . LYS A 1 86 ? 4.407 -6.883 2.572 1.00 91.94 86 LYS A N 1
ATOM 675 C CA . LYS A 1 86 ? 5.331 -5.786 2.903 1.00 91.94 86 LYS A CA 1
ATOM 676 C C . LYS A 1 86 ? 4.616 -4.517 3.370 1.00 91.94 86 LYS A C 1
ATOM 678 O O . LYS A 1 86 ? 5.106 -3.846 4.270 1.00 91.94 86 LYS A O 1
ATOM 683 N N . VAL A 1 87 ? 3.463 -4.186 2.792 1.00 92.75 87 VAL A N 1
ATOM 684 C CA . VAL A 1 87 ? 2.645 -3.042 3.226 1.00 92.75 87 VAL A CA 1
ATOM 685 C C . VAL A 1 87 ? 2.080 -3.289 4.624 1.00 92.75 87 VAL A C 1
ATOM 687 O O . VAL A 1 87 ? 2.114 -2.393 5.464 1.00 92.75 87 VAL A O 1
ATOM 690 N N . LEU A 1 88 ? 1.603 -4.504 4.907 1.00 93.38 88 LEU A N 1
ATOM 691 C CA . LEU A 1 88 ? 1.123 -4.877 6.238 1.00 93.38 88 LEU A CA 1
ATOM 692 C C . LEU A 1 88 ? 2.253 -4.857 7.278 1.00 93.38 88 LEU A C 1
ATOM 694 O O . LEU A 1 88 ? 2.057 -4.384 8.396 1.00 93.38 88 LEU A O 1
ATOM 698 N N . GLU A 1 89 ? 3.442 -5.334 6.912 1.00 91.94 89 GLU A N 1
ATOM 699 C CA . GLU A 1 89 ? 4.647 -5.235 7.742 1.00 91.94 89 GLU A CA 1
ATOM 700 C C . GLU A 1 89 ? 5.023 -3.771 8.016 1.00 91.94 89 GLU A C 1
ATOM 702 O O . GLU A 1 89 ? 5.252 -3.398 9.167 1.00 91.94 89 GLU A O 1
ATOM 707 N N . TYR A 1 90 ? 5.001 -2.921 6.987 1.00 91.06 90 TYR A N 1
ATOM 708 C CA . TYR A 1 90 ? 5.252 -1.485 7.108 1.00 91.06 90 TYR A CA 1
ATOM 709 C C . TYR A 1 90 ? 4.220 -0.777 8.001 1.00 91.06 90 TYR A C 1
ATOM 7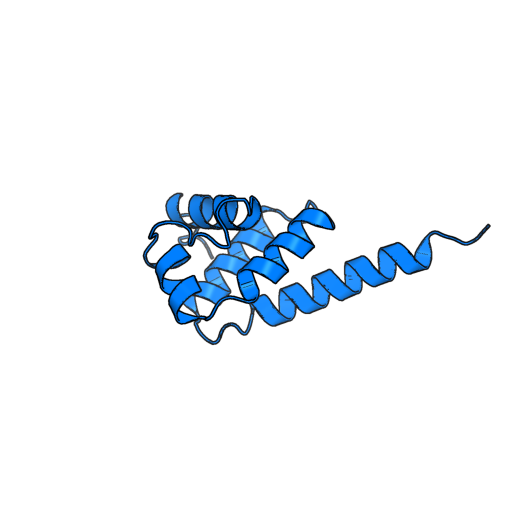11 O O . TYR A 1 90 ? 4.578 0.073 8.815 1.00 91.06 90 TYR A O 1
ATOM 719 N N . ALA A 1 91 ? 2.942 -1.151 7.909 1.00 90.56 91 ALA A N 1
ATOM 720 C CA . ALA A 1 91 ? 1.900 -0.629 8.792 1.00 90.56 91 ALA A CA 1
ATOM 721 C C . ALA A 1 91 ? 2.143 -1.027 10.261 1.00 90.56 91 ALA A C 1
ATOM 723 O O . ALA A 1 91 ? 1.937 -0.222 11.171 1.00 90.56 91 ALA A O 1
ATOM 724 N N . ARG A 1 92 ? 2.616 -2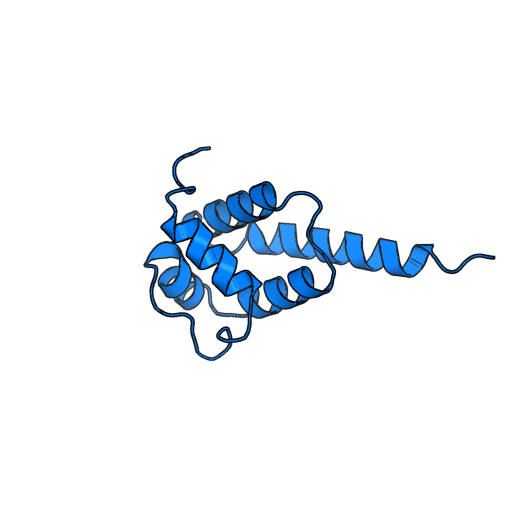.258 10.500 1.00 90.06 92 ARG A N 1
ATOM 725 C CA . ARG A 1 92 ? 2.898 -2.800 11.841 1.00 90.06 92 ARG A CA 1
ATOM 726 C C . ARG A 1 92 ? 4.164 -2.243 12.478 1.00 90.06 92 ARG A C 1
ATOM 728 O O . ARG A 1 92 ? 4.218 -2.149 13.700 1.00 90.06 92 ARG A O 1
ATOM 735 N N . SER A 1 93 ? 5.163 -1.853 11.688 1.00 85.56 93 SER A N 1
ATOM 736 C CA . SER A 1 93 ? 6.412 -1.282 12.209 1.00 85.56 93 SER A CA 1
ATOM 737 C C . SER A 1 93 ? 6.241 0.117 12.819 1.00 85.56 93 SER A C 1
ATOM 739 O O . SER A 1 93 ? 7.205 0.689 13.320 1.00 85.56 93 SER A O 1
ATOM 741 N N . GLY A 1 94 ? 5.024 0.679 12.799 1.00 69.75 94 GLY A N 1
ATOM 742 C CA . GLY A 1 94 ? 4.737 2.009 13.334 1.00 69.75 94 GLY A CA 1
ATOM 743 C C . GLY A 1 94 ? 5.230 3.138 12.430 1.00 69.75 94 GLY A C 1
ATOM 744 O O . GLY A 1 94 ? 5.165 4.303 12.814 1.00 69.75 94 GLY A O 1
ATOM 745 N N . SER A 1 95 ? 5.674 2.824 11.208 1.00 62.03 95 SER A N 1
ATOM 746 C CA . SER A 1 95 ? 6.212 3.806 10.262 1.00 62.03 95 SER A CA 1
ATOM 747 C C . SER A 1 95 ? 5.163 4.794 9.723 1.00 62.03 95 SER A C 1
ATOM 749 O O . SER A 1 95 ? 5.515 5.739 9.023 1.00 62.03 95 SER A O 1
ATOM 751 N N . LEU A 1 96 ? 3.891 4.627 10.105 1.00 55.03 96 LEU A N 1
ATOM 752 C CA . LEU A 1 96 ? 2.823 5.623 9.953 1.00 55.03 96 LEU A CA 1
ATOM 753 C C . LEU A 1 96 ? 3.052 6.900 10.791 1.00 55.03 96 LEU A C 1
ATOM 755 O O . LEU A 1 96 ? 2.345 7.882 10.593 1.00 55.03 96 LEU A O 1
ATOM 759 N N . ALA A 1 97 ? 4.018 6.903 11.717 1.00 42.22 97 ALA A N 1
ATOM 760 C CA . ALA A 1 97 ? 4.255 7.987 12.673 1.00 42.22 97 ALA A CA 1
ATOM 761 C C . ALA A 1 97 ? 5.250 9.081 12.216 1.00 42.22 97 ALA A C 1
ATOM 763 O O . ALA A 1 97 ? 5.795 9.782 13.067 1.00 42.22 97 ALA A O 1
ATOM 764 N N . GLY A 1 98 ? 5.529 9.249 10.917 1.00 42.16 98 GLY A N 1
ATOM 765 C CA . GLY A 1 98 ? 6.636 10.119 10.494 1.00 42.16 98 GLY A CA 1
ATOM 766 C C . GLY A 1 98 ? 6.511 10.784 9.129 1.00 42.16 98 GLY A C 1
ATOM 767 O O . GLY A 1 98 ? 7.433 10.650 8.328 1.00 42.16 98 GLY A O 1
ATOM 768 N N . VAL A 1 99 ? 5.420 11.519 8.887 1.00 39.03 99 VAL A N 1
ATOM 769 C CA . VAL A 1 99 ? 5.405 12.681 7.975 1.00 39.03 99 VAL A CA 1
ATOM 770 C C . VAL A 1 99 ? 4.568 13.792 8.591 1.00 39.03 99 VAL A C 1
ATOM 772 O O . VAL A 1 99 ? 3.453 13.474 9.063 1.00 39.03 99 VAL A O 1
#

Organism: Babesia ovis (NCBI:txid5869)

pLDDT: mean 81.12, std 14.75, range [39.03, 94.5]